Protein AF-X1RJZ3-F1 (afdb_monomer_lite)

Secondary structure (DSSP, 8-state):
----TTS-HHHHHHHHHHHHGGG-S--------TTS-HHHHHHHHHHHHHHGGG-TTTTTT-S----HHHHHHHHHHHHTTTT-

Structure (mmCIF, N/CA/C/O backbone):
data_AF-X1RJZ3-F1
#
_entry.id   AF-X1RJZ3-F1
#
loop_
_atom_site.group_PDB
_atom_site.id
_atom_site.type_symbol
_atom_site.label_atom_id
_atom_site.label_alt_id
_atom_site.label_comp_id
_atom_site.label_asym_id
_atom_site.label_entity_id
_atom_site.label_seq_id
_atom_site.pdbx_PDB_ins_code
_atom_site.Cartn_x
_atom_site.Cartn_y
_atom_site.Cartn_z
_atom_site.occupancy
_atom_site.B_iso_or_equiv
_atom_site.auth_seq_id
_atom_site.auth_comp_id
_atom_site.auth_asym_id
_atom_site.auth_atom_id
_atom_site.pdbx_PDB_model_num
ATOM 1 N N . ALA A 1 1 ? 8.657 2.645 0.917 1.00 38.31 1 ALA A N 1
ATOM 2 C CA . ALA A 1 1 ? 9.190 3.734 0.088 1.00 38.31 1 ALA A CA 1
ATOM 3 C C . ALA A 1 1 ? 7.980 4.388 -0.537 1.00 38.31 1 ALA A C 1
ATOM 5 O O . ALA A 1 1 ? 7.346 3.745 -1.364 1.00 38.31 1 ALA A O 1
ATOM 6 N N . ALA A 1 2 ? 7.597 5.559 -0.027 1.00 42.03 2 ALA A N 1
ATOM 7 C CA . ALA A 1 2 ? 6.621 6.415 -0.689 1.00 42.03 2 ALA A CA 1
ATOM 8 C 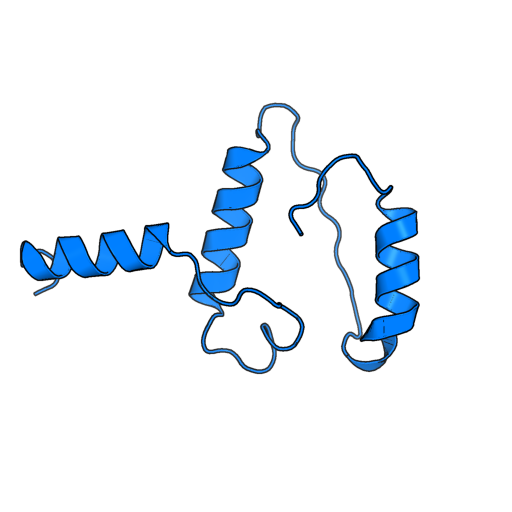C . ALA A 1 2 ? 7.187 6.817 -2.060 1.00 42.03 2 ALA A C 1
ATOM 10 O O . ALA A 1 2 ? 8.406 6.789 -2.247 1.00 42.03 2 ALA A O 1
ATOM 11 N N . GLY A 1 3 ? 6.322 7.129 -3.021 1.00 48.12 3 GLY A N 1
ATOM 12 C CA . GLY A 1 3 ? 6.684 7.489 -4.392 1.00 48.12 3 GLY A CA 1
ATOM 13 C C . GLY A 1 3 ? 7.398 8.839 -4.531 1.00 48.12 3 GLY A C 1
ATOM 14 O O . GLY A 1 3 ? 7.066 9.582 -5.441 1.00 48.12 3 GLY A O 1
ATOM 15 N N . THR A 1 4 ? 8.361 9.157 -3.668 1.00 47.88 4 THR A N 1
ATOM 16 C CA . THR A 1 4 ? 9.032 10.457 -3.604 1.00 47.88 4 THR A CA 1
ATOM 17 C C . THR A 1 4 ? 10.021 10.682 -4.755 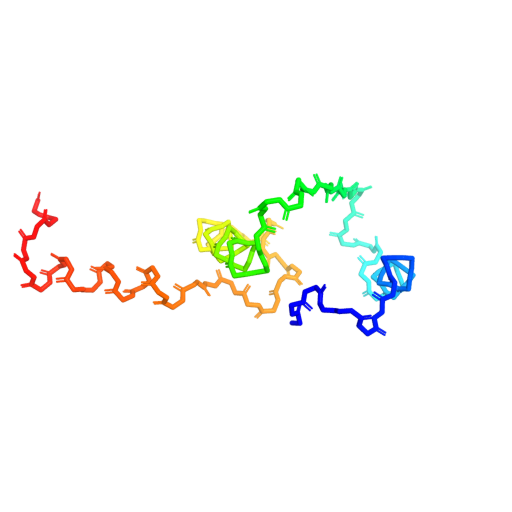1.00 47.88 4 THR A C 1
ATOM 19 O O . THR A 1 4 ? 10.581 9.741 -5.327 1.00 47.88 4 THR A O 1
ATOM 22 N N . LYS A 1 5 ? 10.208 11.968 -5.082 1.00 52.62 5 LYS A N 1
ATOM 23 C CA . LYS A 1 5 ? 10.898 12.592 -6.233 1.00 52.62 5 LYS A CA 1
ATOM 24 C C . LYS A 1 5 ? 12.329 12.121 -6.567 1.00 52.62 5 LYS A C 1
ATOM 26 O O . LYS A 1 5 ? 12.876 12.544 -7.577 1.00 52.62 5 LYS A O 1
ATOM 31 N N . THR A 1 6 ? 12.954 11.248 -5.778 1.00 5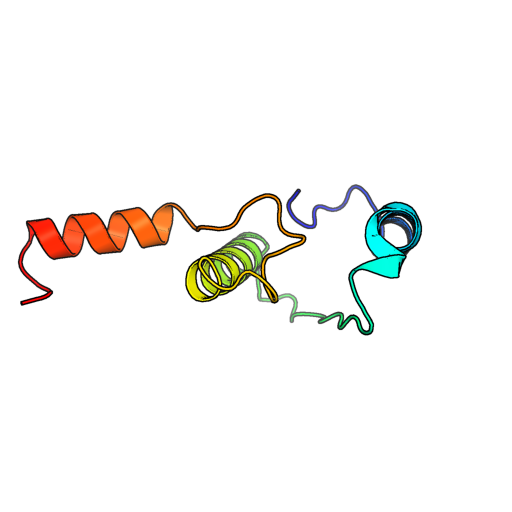5.34 6 THR A N 1
ATOM 32 C CA . THR A 1 6 ? 14.368 10.857 -5.947 1.00 55.34 6 THR A CA 1
ATOM 33 C C . THR A 1 6 ? 14.626 9.837 -7.058 1.00 55.34 6 THR A C 1
ATOM 35 O O . THR A 1 6 ? 15.772 9.652 -7.458 1.00 55.34 6 THR A O 1
ATOM 38 N N . ALA A 1 7 ? 13.597 9.169 -7.587 1.00 62.38 7 ALA A N 1
ATOM 39 C CA . ALA A 1 7 ? 13.751 8.227 -8.694 1.00 62.38 7 ALA A CA 1
ATOM 40 C C . ALA A 1 7 ? 12.579 8.318 -9.676 1.00 62.38 7 ALA A C 1
ATOM 42 O O . ALA A 1 7 ? 11.419 8.158 -9.288 1.00 62.38 7 ALA A O 1
ATOM 43 N N . SER A 1 8 ? 12.892 8.503 -10.963 1.00 78.69 8 SER A N 1
ATOM 44 C CA . SER A 1 8 ? 11.893 8.510 -12.034 1.00 78.69 8 SER A CA 1
ATOM 45 C C . SER A 1 8 ? 11.086 7.210 -12.055 1.00 78.69 8 SER A C 1
ATOM 47 O O . SER A 1 8 ? 11.588 6.132 -11.704 1.00 78.69 8 SER A O 1
ATOM 49 N N . ILE A 1 9 ? 9.836 7.280 -12.525 1.00 79.44 9 ILE A N 1
ATOM 50 C CA . ILE A 1 9 ? 8.989 6.091 -12.700 1.00 79.44 9 ILE A CA 1
ATOM 51 C C . ILE A 1 9 ? 9.704 5.013 -13.527 1.00 79.44 9 ILE A C 1
ATOM 53 O O . ILE A 1 9 ? 9.680 3.837 -1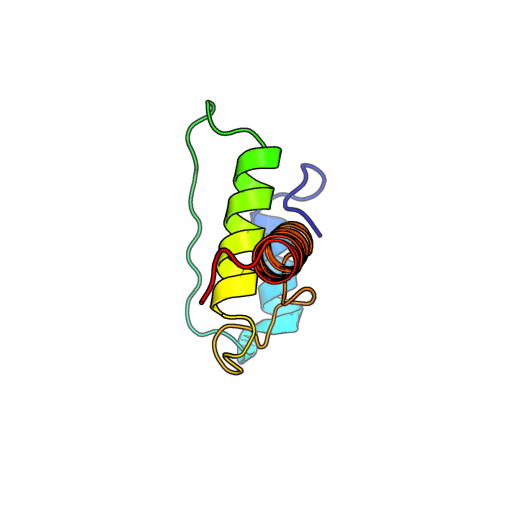3.164 1.00 79.44 9 ILE A O 1
ATOM 57 N N . ARG A 1 10 ? 10.466 5.424 -14.549 1.00 84.69 10 ARG A N 1
ATOM 58 C CA . ARG A 1 10 ? 11.306 4.548 -15.374 1.00 84.69 10 ARG A CA 1
ATOM 59 C C . ARG A 1 10 ? 12.339 3.781 -14.546 1.00 84.69 10 ARG A C 1
ATOM 61 O O . ARG A 1 10 ? 12.473 2.566 -14.701 1.00 84.69 10 ARG A O 1
ATOM 68 N N . GLY A 1 11 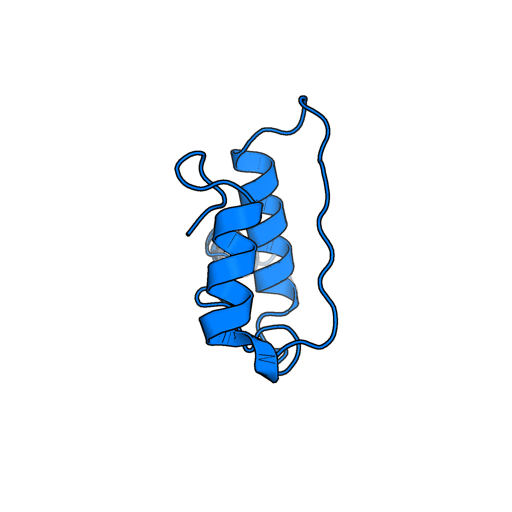? 13.055 4.467 -13.653 1.00 85.94 11 GLY A N 1
ATOM 69 C CA . GLY A 1 11 ? 14.027 3.843 -12.753 1.00 85.94 11 GLY A CA 1
ATOM 70 C C . GLY A 1 11 ? 13.370 2.832 -11.812 1.00 85.94 11 GLY A C 1
ATOM 71 O O . GLY A 1 11 ? 13.854 1.705 -11.664 1.00 85.94 11 GLY A O 1
ATOM 72 N N . ARG A 1 12 ? 12.211 3.193 -11.247 1.00 82.12 12 ARG A N 1
ATOM 73 C CA . ARG A 1 12 ? 11.428 2.308 -10.370 1.00 82.12 12 ARG A CA 1
ATOM 74 C C . ARG A 1 12 ? 10.983 1.044 -11.103 1.00 82.12 12 ARG A C 1
ATOM 76 O O . ARG A 1 12 ? 11.201 -0.051 -10.587 1.00 82.12 12 ARG A O 1
ATOM 83 N N . LEU A 1 13 ? 10.457 1.174 -12.320 1.00 85.38 13 LEU A N 1
ATOM 84 C CA . LEU A 1 13 ? 10.048 0.040 -13.152 1.00 85.38 13 LEU A CA 1
ATOM 85 C C . LEU A 1 13 ? 11.227 -0.863 -13.526 1.00 85.38 13 LEU A C 1
ATOM 87 O O . LEU A 1 13 ? 11.116 -2.084 -13.425 1.00 85.38 13 LEU A O 1
ATOM 91 N N . ARG A 1 14 ? 12.390 -0.292 -13.873 1.00 88.38 14 ARG A N 1
ATOM 92 C CA . ARG A 1 14 ? 13.603 -1.072 -14.175 1.00 88.38 14 ARG A CA 1
ATOM 93 C C . ARG A 1 14 ? 14.040 -1.922 -12.977 1.00 88.38 14 ARG A C 1
ATOM 95 O O . ARG A 1 14 ? 14.315 -3.113 -13.134 1.00 88.38 14 ARG A O 1
ATOM 102 N N . VAL A 1 15 ? 14.082 -1.338 -11.777 1.00 86.88 15 VAL A N 1
ATOM 103 C CA . VAL A 1 15 ? 14.425 -2.070 -10.544 1.00 86.88 15 VAL A CA 1
ATOM 104 C C . VAL A 1 15 ? 13.355 -3.106 -10.203 1.00 86.88 15 VAL A C 1
ATOM 106 O O . VAL A 1 15 ? 13.695 -4.224 -9.811 1.00 86.88 15 VAL A O 1
ATOM 109 N N . HIS A 1 16 ? 12.078 -2.760 -10.370 1.00 86.31 16 HIS A N 1
ATOM 110 C CA . HIS A 1 16 ? 10.964 -3.659 -10.090 1.00 86.31 16 HIS A CA 1
ATOM 111 C C . HIS A 1 16 ? 10.990 -4.882 -11.009 1.00 86.31 16 HIS A C 1
ATOM 113 O O . HIS A 1 16 ? 10.933 -6.006 -10.518 1.00 86.31 16 HIS A O 1
ATOM 119 N N . ARG A 1 17 ? 11.192 -4.689 -12.318 1.00 88.56 17 ARG A N 1
ATOM 120 C CA . ARG A 1 17 ? 11.390 -5.778 -13.284 1.00 88.56 17 ARG A CA 1
ATOM 121 C C . ARG A 1 17 ? 12.545 -6.685 -12.866 1.00 88.56 17 ARG A C 1
ATOM 123 O O . ARG A 1 17 ? 12.368 -7.895 -12.790 1.00 88.56 17 ARG A O 1
ATOM 130 N N . ARG A 1 18 ? 13.702 -6.105 -12.522 1.00 90.12 18 ARG A N 1
ATOM 131 C CA . ARG A 1 18 ? 14.896 -6.869 -12.122 1.00 90.12 18 ARG A CA 1
ATOM 132 C C . ARG A 1 18 ? 14.679 -7.705 -10.858 1.00 90.12 18 ARG A C 1
ATOM 134 O O . ARG A 1 18 ? 15.149 -8.831 -10.797 1.00 90.12 18 ARG A O 1
ATOM 141 N N . LYS A 1 19 ? 14.008 -7.156 -9.840 1.00 88.81 19 LYS A N 1
ATOM 142 C CA . LYS A 1 19 ? 13.875 -7.809 -8.523 1.00 88.81 19 LYS A CA 1
ATOM 143 C C . LYS A 1 19 ? 12.605 -8.646 -8.362 1.00 88.81 19 LYS A C 1
ATOM 145 O O . LYS A 1 19 ? 12.565 -9.516 -7.503 1.00 88.81 19 LYS A O 1
ATOM 150 N N . LYS A 1 20 ? 11.550 -8.336 -9.116 1.00 87.44 20 LYS A N 1
ATOM 151 C CA . LYS A 1 20 ? 10.198 -8.873 -8.904 1.00 87.44 20 LYS A CA 1
ATOM 152 C C . LYS A 1 20 ? 9.526 -9.353 -10.189 1.00 87.44 20 LYS A C 1
ATOM 154 O O . LYS A 1 20 ? 8.388 -9.782 -10.109 1.00 87.44 20 LYS A O 1
ATOM 159 N N . GLY A 1 21 ? 10.198 -9.322 -11.345 1.00 87.25 21 GLY A N 1
ATOM 160 C CA . GLY A 1 21 ? 9.623 -9.628 -12.666 1.00 87.25 21 GLY A CA 1
ATOM 161 C C . GLY A 1 21 ? 8.795 -10.914 -12.754 1.00 87.25 21 GLY A C 1
ATOM 162 O O . GLY A 1 21 ? 7.780 -10.927 -13.428 1.00 87.25 21 GLY A O 1
ATOM 163 N N . LYS A 1 22 ? 9.171 -11.970 -12.022 1.00 88.56 22 LYS A N 1
ATOM 164 C CA . LYS A 1 22 ? 8.449 -13.257 -12.015 1.00 88.56 22 LYS A CA 1
ATOM 165 C C . LYS A 1 22 ? 7.194 -13.281 -11.128 1.00 88.56 22 LYS A C 1
ATOM 167 O O . LYS A 1 22 ? 6.535 -14.307 -11.029 1.00 88.56 22 LYS A O 1
ATOM 172 N N . LEU A 1 23 ? 6.903 -12.195 -10.413 1.00 86.25 23 LEU A N 1
ATOM 173 C CA . LEU A 1 23 ? 5.850 -12.137 -9.393 1.00 86.25 23 LEU A CA 1
ATOM 174 C C . LEU A 1 23 ? 4.659 -11.259 -9.800 1.00 86.25 23 LEU A C 1
ATOM 176 O O . LEU A 1 23 ? 3.747 -11.070 -8.999 1.00 86.25 23 LEU A O 1
ATOM 180 N N . TRP A 1 24 ? 4.672 -10.718 -11.017 1.00 80.75 24 TRP A N 1
ATOM 181 C CA . TRP A 1 24 ? 3.580 -9.951 -11.604 1.00 80.75 24 TRP A CA 1
ATOM 182 C C . TRP A 1 24 ? 3.523 -10.233 -13.103 1.00 80.75 24 TRP A C 1
ATOM 184 O O . TRP A 1 24 ? 4.553 -10.437 -13.738 1.00 80.75 24 TRP A O 1
ATOM 194 N N . THR A 1 25 ? 2.316 -10.261 -13.657 1.00 81.31 25 THR A N 1
ATOM 195 C CA . THR A 1 25 ? 2.093 -10.426 -15.101 1.00 81.31 25 THR A CA 1
ATOM 196 C C . THR A 1 25 ? 1.787 -9.092 -15.776 1.00 81.31 25 THR A C 1
ATOM 198 O O . THR A 1 25 ? 2.158 -8.889 -16.924 1.00 81.31 25 THR A O 1
ATOM 201 N N . HIS A 1 26 ? 1.155 -8.168 -15.045 1.00 82.56 26 HIS A N 1
ATOM 202 C CA . HIS A 1 26 ? 0.715 -6.863 -15.533 1.00 82.56 26 HIS A CA 1
ATOM 203 C C . HIS A 1 26 ? 0.954 -5.793 -14.466 1.00 82.56 26 HIS A C 1
ATOM 205 O O . HIS A 1 26 ? 0.946 -6.083 -13.266 1.00 82.56 26 HIS A O 1
ATOM 211 N N . PHE A 1 27 ? 1.191 -4.560 -14.905 1.00 78.75 27 PHE A N 1
ATOM 212 C CA . PHE A 1 27 ? 1.313 -3.393 -14.040 1.00 78.75 27 PHE A CA 1
ATOM 213 C C . PHE A 1 27 ? 0.498 -2.252 -14.633 1.00 78.75 27 PHE A C 1
ATOM 215 O O . PHE A 1 27 ? 0.443 -2.095 -15.851 1.00 78.75 27 PHE A O 1
ATOM 222 N N . SER A 1 28 ? -0.082 -1.443 -13.756 1.00 80.25 28 SER A N 1
ATOM 223 C CA . SER A 1 28 ? -0.843 -0.255 -14.120 1.00 80.25 28 SER A CA 1
ATOM 224 C C . SER A 1 28 ? -0.232 0.951 -13.412 1.00 80.25 28 SER A C 1
ATOM 226 O O . SER A 1 28 ? 0.078 0.885 -12.220 1.00 80.25 28 SER A O 1
ATOM 228 N N . ALA A 1 29 ? -0.031 2.034 -14.159 1.00 79.81 29 ALA A N 1
ATOM 229 C CA . ALA A 1 29 ? 0.374 3.334 -13.641 1.00 79.81 29 ALA A CA 1
ATOM 230 C C . ALA A 1 29 ? -0.811 4.286 -13.753 1.00 79.81 29 ALA A C 1
ATOM 232 O O . ALA A 1 29 ? -1.518 4.260 -14.757 1.00 79.81 29 ALA A O 1
ATOM 233 N N . PHE A 1 30 ? -0.986 5.127 -12.743 1.00 80.69 30 PHE A N 1
ATOM 234 C CA . PHE A 1 30 ? -2.013 6.155 -12.729 1.00 80.69 30 PHE A CA 1
ATOM 235 C C . PHE A 1 30 ? -1.332 7.497 -12.510 1.00 80.69 30 PHE A C 1
ATOM 237 O O . PHE A 1 30 ? -0.457 7.618 -11.647 1.00 80.69 30 PHE A O 1
ATOM 244 N N . GLU A 1 31 ? -1.724 8.470 -13.316 1.00 81.56 31 GLU A N 1
ATOM 245 C CA . GLU A 1 31 ? -1.459 9.878 -13.077 1.00 81.56 31 GLU A CA 1
ATOM 246 C C . GLU A 1 31 ? -2.668 10.446 -12.341 1.00 81.56 31 GLU A C 1
ATOM 248 O O . GLU A 1 31 ? -3.812 10.105 -12.648 1.00 81.56 31 GLU A O 1
ATOM 253 N N . VAL A 1 32 ? -2.401 11.236 -11.311 1.00 81.75 32 VAL A N 1
ATOM 254 C CA . VAL A 1 32 ? -3.438 11.866 -10.501 1.00 81.75 32 VAL A CA 1
ATOM 255 C C . VAL A 1 32 ? -3.370 13.357 -10.782 1.00 81.75 32 VAL A C 1
ATOM 257 O O . VAL A 1 32 ? -2.291 13.875 -11.055 1.00 81.75 32 VAL A O 1
ATOM 260 N N . TRP A 1 33 ? -4.517 14.025 -10.739 1.00 88.94 33 TRP A N 1
ATOM 261 C CA . TRP A 1 33 ? -4.594 15.469 -10.910 1.00 88.94 33 TRP A CA 1
ATOM 262 C C . TRP A 1 33 ? -3.743 16.208 -9.869 1.00 88.94 33 TRP A C 1
ATOM 264 O O . TRP A 1 33 ? -3.623 15.760 -8.728 1.00 88.94 33 TRP A O 1
ATOM 274 N N . ASP A 1 34 ? -3.207 17.370 -10.249 1.00 82.81 34 ASP A N 1
ATOM 275 C CA . ASP A 1 34 ? -2.291 18.169 -9.419 1.00 82.81 34 ASP A CA 1
ATOM 276 C C . ASP A 1 34 ? -2.911 18.673 -8.107 1.00 82.81 34 ASP A C 1
ATOM 278 O O . ASP A 1 34 ? -2.194 19.021 -7.169 1.00 82.81 34 ASP A O 1
ATOM 282 N N . ASN A 1 35 ? -4.244 18.708 -8.021 1.00 89.56 35 ASN A N 1
ATOM 283 C CA . ASN A 1 35 ? -4.954 19.050 -6.791 1.00 89.56 35 ASN A CA 1
ATOM 284 C C . ASN A 1 35 ? -4.876 17.947 -5.724 1.00 89.56 35 ASN A C 1
ATOM 286 O O . ASN A 1 35 ? -5.231 18.217 -4.581 1.00 89.56 35 ASN A O 1
ATOM 290 N N . VAL A 1 36 ? -4.426 16.736 -6.077 1.00 86.69 36 VAL A N 1
ATOM 291 C CA . VAL A 1 36 ? -4.242 15.633 -5.132 1.00 86.69 36 VAL A CA 1
ATOM 292 C C . VAL A 1 36 ? -2.810 15.640 -4.602 1.00 86.69 36 VAL A C 1
ATOM 294 O O . VAL A 1 36 ? -1.848 15.293 -5.291 1.00 86.69 36 VAL A O 1
ATOM 297 N N . GLY A 1 37 ? -2.666 16.014 -3.337 1.00 87.38 37 GLY A N 1
ATOM 298 C CA . GLY A 1 37 ? -1.391 16.103 -2.647 1.00 87.38 37 GLY A CA 1
ATOM 299 C C . GLY A 1 37 ? -0.765 14.742 -2.329 1.00 87.38 37 GLY A C 1
ATOM 300 O O . GLY A 1 37 ? -1.414 13.695 -2.279 1.00 87.38 37 GLY A O 1
ATOM 301 N N . GLU A 1 38 ? 0.536 14.750 -2.016 1.00 86.00 38 GLU A N 1
ATOM 302 C CA . GLU A 1 38 ? 1.262 13.526 -1.642 1.00 86.00 38 GLU A CA 1
ATOM 303 C C . GLU A 1 38 ? 0.654 12.813 -0.421 1.00 86.00 38 GLU A C 1
ATOM 305 O O . GLU A 1 38 ? 0.735 11.588 -0.321 1.00 86.00 38 GLU A O 1
ATOM 310 N N . GLU A 1 39 ? 0.071 13.558 0.521 1.00 90.00 39 GLU A N 1
ATOM 311 C CA . GLU A 1 39 ? -0.565 12.987 1.712 1.00 90.00 39 GLU A CA 1
ATOM 312 C C . GLU A 1 39 ? -1.845 12.219 1.373 1.00 90.00 39 GLU A C 1
ATOM 314 O O . GLU A 1 39 ? -2.051 11.126 1.904 1.00 90.00 39 GLU A O 1
ATOM 319 N N . GLU A 1 40 ? -2.642 12.720 0.432 1.00 90.38 40 GLU A N 1
ATOM 320 C CA . GLU A 1 40 ? -3.845 12.045 -0.060 1.00 90.38 40 GLU A CA 1
ATOM 321 C C . GLU A 1 40 ? -3.468 10.776 -0.831 1.00 90.38 40 GLU A C 1
ATOM 323 O O . GLU A 1 40 ? -4.025 9.704 -0.591 1.00 90.38 40 GLU A O 1
ATOM 328 N N . VAL A 1 41 ? -2.426 10.839 -1.671 1.00 88.56 41 VAL A N 1
ATOM 329 C CA . VAL A 1 41 ? -1.882 9.648 -2.345 1.00 88.56 41 VAL A CA 1
ATOM 330 C C . VAL A 1 41 ? -1.397 8.608 -1.326 1.00 88.56 41 VAL A C 1
ATOM 332 O O . VAL A 1 41 ? -1.684 7.416 -1.470 1.00 88.56 41 VAL A O 1
ATOM 335 N N . LYS A 1 42 ? -0.681 9.026 -0.272 1.00 89.25 42 LYS A N 1
ATOM 336 C CA . LYS A 1 42 ? -0.224 8.123 0.803 1.00 89.25 42 LYS A CA 1
ATOM 337 C C . LYS A 1 42 ? -1.394 7.511 1.566 1.00 89.25 42 LYS A C 1
ATOM 339 O O . LYS A 1 42 ? -1.313 6.343 1.958 1.00 89.25 42 LYS A O 1
ATOM 344 N N . GLU A 1 43 ? -2.450 8.281 1.800 1.00 91.31 43 GLU A N 1
ATOM 345 C CA . GLU A 1 43 ? -3.665 7.804 2.447 1.00 91.31 43 GLU A CA 1
ATOM 346 C C . GLU A 1 43 ? -4.375 6.756 1.591 1.00 91.31 43 GLU A C 1
ATOM 348 O O . GLU A 1 43 ? -4.598 5.647 2.081 1.00 91.31 43 GLU A O 1
ATOM 353 N N . LEU A 1 44 ? -4.614 7.037 0.308 1.00 89.38 44 LEU A N 1
ATOM 354 C CA . LEU A 1 44 ? -5.192 6.082 -0.642 1.00 89.38 44 LEU A CA 1
ATOM 355 C C . LEU A 1 44 ? -4.362 4.792 -0.723 1.00 89.38 44 LEU A C 1
ATOM 357 O O . LEU A 1 44 ? -4.896 3.688 -0.583 1.00 89.38 44 LEU A O 1
ATOM 361 N N . GLU A 1 45 ? -3.035 4.901 -0.848 1.00 88.81 45 GLU A N 1
ATOM 362 C CA . GLU A 1 45 ? -2.131 3.742 -0.832 1.00 88.81 45 GLU A CA 1
ATOM 363 C C . GLU A 1 45 ? -2.236 2.965 0.497 1.00 88.81 45 GLU A C 1
ATOM 365 O O . GLU A 1 45 ? -2.145 1.733 0.540 1.00 88.81 45 GLU A O 1
ATOM 370 N N . GLY A 1 46 ? -2.403 3.672 1.615 1.00 91.69 46 GLY A N 1
ATOM 371 C CA . GLY A 1 46 ? -2.658 3.090 2.929 1.00 91.69 46 GLY A CA 1
ATOM 372 C C . GLY A 1 46 ? -3.962 2.292 2.969 1.00 91.69 46 GLY A C 1
ATOM 373 O O . GLY A 1 46 ? -3.956 1.132 3.397 1.00 91.69 46 GLY A O 1
ATOM 374 N N . LEU A 1 47 ? -5.057 2.885 2.493 1.00 92.31 47 LEU A N 1
ATOM 375 C CA . LEU A 1 47 ? -6.382 2.270 2.448 1.00 92.31 47 LEU A CA 1
ATOM 376 C C . LEU A 1 47 ? -6.367 0.985 1.620 1.00 92.31 47 LEU A C 1
ATOM 378 O O . LEU A 1 47 ? -6.721 -0.072 2.147 1.00 92.31 47 LEU A O 1
ATOM 382 N N . PHE A 1 48 ? -5.853 1.028 0.387 1.00 89.31 48 PHE A N 1
ATOM 383 C CA . PHE A 1 48 ? -5.771 -0.160 -0.467 1.00 89.31 48 PHE A CA 1
ATOM 384 C C . PHE A 1 48 ? -4.960 -1.280 0.182 1.00 89.31 48 PHE A C 1
ATOM 386 O O . PHE A 1 48 ? -5.416 -2.424 0.252 1.00 89.31 48 PHE A O 1
ATOM 393 N N . ARG A 1 49 ? -3.787 -0.965 0.747 1.00 90.25 49 ARG A N 1
ATOM 394 C CA . ARG A 1 49 ? -2.986 -1.964 1.468 1.00 90.25 49 ARG A CA 1
ATOM 395 C C . ARG A 1 49 ? -3.765 -2.590 2.616 1.00 90.25 49 ARG A C 1
ATOM 397 O O . ARG A 1 49 ? -3.733 -3.808 2.761 1.00 90.25 49 ARG A O 1
ATOM 404 N N . HIS A 1 50 ? -4.452 -1.776 3.420 1.00 93.75 50 HIS A N 1
ATOM 405 C CA . HIS A 1 50 ? -5.185 -2.256 4.587 1.00 93.75 50 HIS A CA 1
ATOM 406 C C . HIS A 1 50 ? -6.390 -3.128 4.201 1.00 93.75 50 HIS A C 1
ATOM 408 O O . HIS A 1 50 ? -6.631 -4.141 4.869 1.00 93.75 50 HIS A O 1
ATOM 414 N N . ILE A 1 51 ? -7.112 -2.779 3.131 1.00 90.81 51 ILE A N 1
ATOM 415 C CA . ILE A 1 51 ? -8.216 -3.578 2.575 1.00 90.81 51 ILE A CA 1
ATOM 416 C C . ILE A 1 51 ? -7.690 -4.957 2.166 1.00 90.81 51 ILE A C 1
ATOM 418 O O . ILE A 1 51 ? -8.123 -5.973 2.709 1.00 90.81 51 ILE A O 1
ATOM 422 N N . TYR A 1 52 ? -6.644 -4.997 1.341 1.00 90.94 52 TYR A N 1
ATOM 423 C CA . TYR A 1 52 ? -6.037 -6.243 0.866 1.00 90.94 52 TYR A CA 1
ATOM 424 C C . TYR A 1 52 ? -5.026 -6.857 1.853 1.00 90.94 52 TYR A C 1
ATOM 426 O O . TYR A 1 52 ? -4.229 -7.718 1.482 1.00 90.94 52 TYR A O 1
ATOM 434 N N . ARG A 1 53 ? -4.999 -6.455 3.135 1.00 92.06 53 ARG A N 1
ATOM 435 C CA . ARG A 1 53 ? -3.949 -6.885 4.091 1.00 92.06 53 ARG A CA 1
ATOM 436 C C . ARG A 1 53 ? -3.849 -8.397 4.265 1.00 92.06 53 ARG A C 1
ATOM 438 O O . ARG A 1 53 ? -2.754 -8.921 4.461 1.00 92.06 53 ARG A O 1
ATOM 445 N N . LYS A 1 54 ? -4.994 -9.077 4.187 1.00 92.00 54 LYS A N 1
ATOM 446 C CA . LYS A 1 54 ? -5.120 -10.529 4.351 1.00 92.00 54 LYS A CA 1
ATOM 447 C C . LYS A 1 54 ? -5.013 -11.297 3.033 1.00 92.00 54 LYS A C 1
ATOM 449 O O . LYS A 1 54 ? -4.813 -12.502 3.071 1.00 92.00 54 LYS A O 1
ATOM 454 N N . ASP A 1 55 ? -5.094 -10.612 1.895 1.00 91.56 55 ASP A N 1
ATOM 455 C CA . ASP A 1 55 ? -4.955 -11.238 0.585 1.00 91.56 55 ASP A CA 1
ATOM 456 C C . ASP A 1 55 ? -3.472 -11.544 0.321 1.00 91.56 55 ASP A C 1
ATOM 458 O O . ASP A 1 55 ? -2.622 -10.651 0.224 1.00 91.56 55 ASP A O 1
ATOM 462 N N . THR A 1 56 ? -3.135 -12.830 0.270 1.00 86.56 56 THR A N 1
ATOM 463 C CA . THR A 1 56 ? -1.763 -13.307 0.054 1.00 86.56 56 THR A CA 1
ATOM 464 C C . THR A 1 56 ? -1.316 -13.175 -1.396 1.00 86.56 56 THR A C 1
ATOM 466 O O . THR A 1 56 ? -0.112 -13.114 -1.638 1.00 86.56 56 THR A O 1
ATOM 469 N N . ARG A 1 57 ? -2.250 -13.084 -2.351 1.00 84.75 57 ARG A N 1
ATOM 470 C CA . ARG A 1 57 ? -1.975 -12.886 -3.775 1.00 84.75 57 ARG A CA 1
ATOM 471 C C . ARG A 1 57 ? -1.752 -11.406 -4.068 1.00 84.75 57 ARG A C 1
ATOM 473 O O . ARG A 1 57 ? -0.690 -11.048 -4.572 1.00 84.75 57 ARG A O 1
ATOM 480 N N . ALA A 1 58 ? -2.701 -10.549 -3.694 1.00 82.12 58 ALA A N 1
ATOM 481 C CA . ALA A 1 58 ? -2.650 -9.113 -3.971 1.00 82.12 58 ALA A CA 1
ATOM 482 C C . ALA A 1 58 ? -1.536 -8.397 -3.189 1.00 82.12 58 ALA A C 1
ATOM 484 O O . ALA A 1 58 ? -0.918 -7.456 -3.683 1.00 82.12 58 ALA A O 1
ATOM 485 N N . ASN A 1 59 ? -1.233 -8.853 -1.970 1.00 83.19 59 ASN A N 1
ATOM 486 C CA . ASN A 1 59 ? -0.312 -8.157 -1.069 1.00 83.19 59 ASN A CA 1
ATOM 487 C C . ASN A 1 59 ? 1.080 -8.804 -0.977 1.00 83.19 59 ASN A C 1
ATOM 489 O O . ASN A 1 59 ? 1.905 -8.376 -0.169 1.00 83.19 59 ASN A O 1
ATOM 493 N N . LYS A 1 60 ? 1.367 -9.821 -1.804 1.00 84.62 60 LYS A N 1
ATOM 494 C CA . LYS A 1 60 ? 2.614 -10.610 -1.761 1.00 84.62 60 LYS A CA 1
ATOM 495 C C . LYS A 1 60 ? 3.881 -9.755 -1.843 1.00 84.62 60 LYS A C 1
ATOM 497 O O . LYS A 1 60 ? 4.899 -10.082 -1.241 1.00 84.62 60 LYS A O 1
ATOM 502 N N . LEU A 1 61 ? 3.835 -8.672 -2.621 1.00 84.94 61 LEU A N 1
ATOM 503 C CA . LEU A 1 61 ? 5.004 -7.855 -2.967 1.00 84.94 61 LEU A CA 1
ATOM 504 C C . LEU A 1 61 ? 5.184 -6.603 -2.114 1.00 84.94 61 LEU A C 1
ATOM 506 O O . LEU A 1 61 ? 6.209 -5.914 -2.247 1.00 84.94 61 LEU A O 1
ATOM 510 N N . ASN A 1 62 ? 4.201 -6.293 -1.277 1.00 86.25 62 ASN A N 1
ATOM 511 C CA . ASN A 1 62 ? 4.183 -5.090 -0.468 1.00 86.25 62 ASN A CA 1
ATOM 512 C C . ASN A 1 62 ? 4.929 -5.323 0.842 1.00 86.25 62 ASN A C 1
ATOM 514 O O . ASN A 1 62 ? 4.649 -6.250 1.596 1.00 86.25 62 ASN A O 1
ATOM 518 N N . ARG A 1 63 ? 5.871 -4.425 1.145 1.00 85.69 63 ARG A N 1
ATOM 519 C CA . ARG A 1 63 ? 6.605 -4.450 2.422 1.00 85.69 63 ARG A CA 1
ATOM 520 C C . ARG A 1 63 ? 5.727 -4.019 3.596 1.00 85.69 63 ARG A C 1
ATOM 522 O O . ARG A 1 63 ? 5.898 -4.506 4.703 1.00 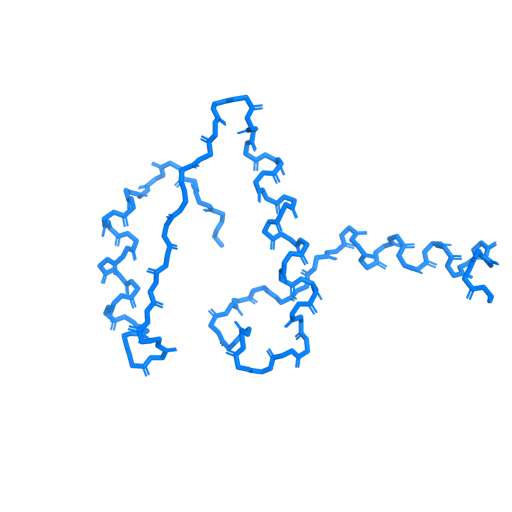85.69 63 ARG A O 1
ATOM 529 N N . GLN A 1 64 ? 4.815 -3.081 3.354 1.00 89.12 64 GLN A N 1
ATOM 530 C CA . GLN A 1 64 ? 3.828 -2.626 4.327 1.00 89.12 64 GLN A CA 1
ATOM 531 C C . GLN A 1 64 ? 2.474 -3.178 3.898 1.00 89.12 64 GLN A C 1
ATOM 533 O O . GLN A 1 64 ? 2.076 -2.961 2.759 1.00 89.12 64 GLN A O 1
ATOM 538 N N . ARG A 1 65 ? 1.788 -3.901 4.785 1.00 88.38 65 ARG A N 1
ATOM 539 C CA . ARG A 1 65 ? 0.506 -4.556 4.469 1.00 88.38 65 ARG A CA 1
ATOM 540 C C . ARG A 1 65 ? -0.694 -3.885 5.122 1.00 88.38 65 ARG A C 1
ATOM 542 O O . ARG A 1 65 ? -1.814 -4.193 4.759 1.00 88.38 65 ARG A O 1
ATOM 549 N N . ALA A 1 66 ? -0.488 -3.003 6.093 1.00 89.06 66 ALA A N 1
ATOM 550 C CA . ALA A 1 66 ? -1.571 -2.387 6.847 1.00 89.06 66 ALA A CA 1
ATOM 551 C C . ALA A 1 66 ? -1.314 -0.899 7.068 1.00 89.06 66 ALA A C 1
ATOM 553 O O . ALA A 1 66 ? -0.169 -0.452 7.131 1.00 89.06 66 ALA A O 1
ATOM 554 N N . PHE A 1 67 ? -2.402 -0.156 7.240 1.00 94.38 67 PHE A N 1
ATOM 555 C CA . PHE A 1 67 ? -2.380 1.268 7.545 1.00 94.38 67 PHE A CA 1
ATOM 556 C C . PHE A 1 67 ? -2.704 1.522 9.016 1.00 94.38 67 PHE A C 1
ATOM 558 O O . PHE A 1 67 ? -3.794 1.179 9.478 1.00 94.38 67 PHE A O 1
ATOM 565 N N . LYS A 1 68 ? -1.749 2.110 9.750 1.00 91.50 68 LYS A N 1
ATOM 566 C CA . LYS A 1 68 ? -1.871 2.351 11.197 1.00 91.50 68 LYS A CA 1
ATOM 567 C C . LYS A 1 68 ? -3.040 3.277 11.542 1.00 91.50 68 LYS A C 1
ATOM 569 O O . LYS A 1 68 ? -3.712 3.004 12.532 1.00 91.50 68 LYS A O 1
ATOM 574 N N . LYS A 1 69 ? -3.303 4.317 10.734 1.00 92.69 69 LYS A N 1
ATOM 575 C CA . LYS A 1 69 ? -4.427 5.243 10.967 1.00 92.69 69 LYS A CA 1
ATOM 576 C C . LYS A 1 69 ? -5.755 4.480 11.009 1.00 92.69 69 LYS A C 1
ATOM 578 O O . LYS A 1 69 ? -6.499 4.612 11.971 1.00 92.69 69 LYS A O 1
ATOM 583 N N . LEU A 1 70 ? -5.980 3.569 10.061 1.00 90.69 70 LEU A N 1
ATOM 584 C CA . LEU A 1 70 ? -7.204 2.763 10.029 1.00 90.69 70 LEU A CA 1
ATOM 585 C C . LEU A 1 70 ? -7.279 1.735 11.174 1.00 90.69 70 LEU A C 1
ATOM 587 O O . LEU A 1 70 ? -8.344 1.515 11.746 1.00 90.69 70 LEU A O 1
ATOM 591 N N . SER A 1 71 ? -6.145 1.144 11.574 1.00 90.81 71 SER A N 1
ATOM 592 C CA . SER A 1 71 ? -6.097 0.297 12.778 1.00 90.81 71 SER A CA 1
ATOM 593 C C . SER A 1 71 ? -6.477 1.066 14.047 1.00 90.81 71 SER A C 1
ATOM 595 O O . SER A 1 71 ? -7.143 0.498 14.912 1.00 90.81 71 SER A O 1
ATOM 597 N N . LYS A 1 72 ? -6.043 2.331 14.157 1.00 93.12 72 LYS A N 1
ATOM 598 C CA . LYS A 1 72 ? -6.370 3.226 15.272 1.00 93.12 72 LYS A CA 1
ATOM 599 C C . LYS A 1 72 ? -7.868 3.521 15.296 1.00 93.12 72 LYS A C 1
ATOM 601 O O . LYS A 1 72 ? -8.488 3.213 16.304 1.00 93.12 72 LYS A O 1
ATOM 606 N N . VAL A 1 73 ? -8.443 3.969 14.176 1.00 91.56 73 VAL A N 1
ATOM 607 C CA . VAL A 1 73 ? -9.893 4.215 14.054 1.00 91.56 73 VAL A CA 1
ATOM 608 C C . VAL A 1 73 ? -10.683 2.998 14.529 1.00 91.56 73 VAL A C 1
ATOM 610 O O . VAL A 1 73 ? -11.462 3.101 15.464 1.00 91.56 73 VAL A O 1
ATOM 613 N N . ARG A 1 74 ? -10.386 1.801 14.003 1.00 89.69 74 ARG A N 1
ATOM 614 C CA . ARG A 1 74 ? -11.084 0.571 14.413 1.00 89.69 74 ARG A CA 1
ATOM 615 C C . ARG A 1 74 ? -11.013 0.304 15.920 1.00 89.69 74 ARG A C 1
ATOM 617 O O . ARG A 1 74 ? -11.961 -0.218 16.495 1.00 89.69 74 ARG A O 1
ATOM 624 N N . ARG A 1 75 ? -9.862 0.556 16.546 1.00 92.31 75 ARG A N 1
ATOM 625 C CA . ARG A 1 75 ? -9.680 0.345 17.988 1.00 92.31 75 ARG A CA 1
ATOM 626 C C . ARG A 1 75 ? -10.491 1.358 18.791 1.00 92.31 75 ARG A C 1
ATOM 628 O O . ARG A 1 75 ? -11.138 0.964 19.755 1.00 92.31 75 ARG A O 1
ATOM 635 N N . ASP A 1 76 ? -10.449 2.618 18.388 1.00 94.56 76 ASP A N 1
ATOM 636 C CA . ASP A 1 76 ? -11.078 3.719 19.110 1.00 94.56 76 ASP A CA 1
ATOM 637 C C . ASP A 1 76 ? -12.617 3.588 19.022 1.00 94.56 76 ASP A C 1
ATOM 639 O O . ASP A 1 76 ? -13.286 3.531 20.048 1.00 94.56 76 ASP A O 1
ATOM 643 N N . THR A 1 77 ? -13.163 3.291 17.838 1.00 94.44 77 THR A N 1
ATOM 644 C CA . THR A 1 77 ? -14.599 3.011 17.637 1.00 94.44 77 THR A CA 1
ATOM 645 C C . THR A 1 77 ? -15.100 1.794 18.436 1.00 94.44 77 THR A C 1
ATOM 647 O O . THR A 1 77 ? -16.241 1.766 18.894 1.00 94.44 77 THR A O 1
ATOM 650 N N . LYS A 1 78 ? -14.257 0.770 18.641 1.00 91.69 78 LYS A N 1
ATOM 651 C CA . LYS A 1 78 ? -14.591 -0.368 19.519 1.00 91.69 78 LYS A CA 1
ATOM 652 C C . LYS A 1 78 ? -14.633 0.028 20.991 1.00 91.69 78 LYS A C 1
ATOM 654 O O . LYS A 1 78 ? -15.512 -0.437 21.705 1.00 91.69 78 LYS A O 1
ATOM 659 N N . LYS A 1 79 ? -13.690 0.863 21.436 1.00 92.69 79 LYS A N 1
ATOM 660 C CA . LYS A 1 79 ? -13.656 1.390 22.808 1.00 92.69 79 LYS A CA 1
ATOM 661 C C . LYS A 1 79 ? -14.899 2.230 23.098 1.00 92.69 79 LYS A C 1
ATOM 663 O O . LYS A 1 79 ? -15.465 2.128 24.177 1.00 92.69 79 LYS A O 1
ATOM 668 N N . GLU A 1 80 ? -15.321 3.018 22.120 1.00 94.06 80 GLU A N 1
ATOM 669 C CA . GLU A 1 80 ? -16.510 3.869 22.199 1.00 94.06 80 GLU A CA 1
ATOM 670 C C . GLU A 1 80 ? -17.813 3.097 21.968 1.00 94.06 80 GLU A C 1
ATOM 672 O O . GLU A 1 80 ? -18.891 3.658 22.129 1.00 94.06 80 GLU A O 1
ATOM 677 N N . ASN A 1 81 ? -17.731 1.803 21.637 1.00 89.25 81 ASN A N 1
ATOM 678 C CA . ASN A 1 81 ? -18.879 0.922 21.454 1.00 89.25 81 ASN A CA 1
ATOM 679 C C . ASN A 1 81 ? -19.803 1.312 20.275 1.00 89.25 81 ASN A C 1
ATOM 681 O O . ASN A 1 81 ? -20.989 0.999 20.267 1.00 89.25 81 ASN A O 1
ATOM 685 N N . TRP A 1 82 ? -19.241 1.953 19.248 1.00 87.81 82 TRP A N 1
ATOM 686 C CA . TRP A 1 82 ? -19.945 2.348 18.018 1.00 87.81 82 TRP A CA 1
ATOM 687 C C . TRP A 1 82 ? -20.126 1.189 17.017 1.00 87.81 82 TRP A C 1
ATOM 689 O O . TRP A 1 82 ? -20.942 1.292 16.111 1.00 87.81 82 TRP A O 1
ATOM 699 N N . MET A 1 83 ? -19.362 0.092 17.144 1.00 72.12 83 MET A N 1
ATOM 700 C CA . MET A 1 83 ? -19.448 -1.102 16.272 1.00 72.12 83 MET A CA 1
ATOM 701 C C . MET A 1 83 ? -20.153 -2.291 16.959 1.00 72.12 83 MET A C 1
ATOM 703 O O . MET A 1 83 ? -19.637 -3.409 16.886 1.00 72.12 83 MET A O 1
ATOM 707 N N . ARG A 1 84 ? -21.256 -2.058 17.682 1.00 61.94 84 ARG A N 1
ATOM 708 C CA . ARG A 1 84 ? -22.110 -3.168 18.146 1.00 61.94 84 ARG A CA 1
ATOM 709 C C . ARG A 1 84 ? -22.921 -3.751 17.001 1.00 61.94 84 ARG A C 1
ATOM 711 O O . ARG A 1 84 ? -23.415 -2.949 16.184 1.00 61.94 84 ARG A O 1
#

Organism: NCBI:txid412755

pLDDT: mean 84.08, std 11.81, range [38.31, 94.56]

Foldseek 3Di:
DQPDDPDDPVRVVVVCCVPPVVLDDDDDDDDDDPVQDSVNVVVVVQVVLQVCLVPCNVCVPPPDRHHVVVVVVVVVCVVVVVPD

Sequence (84 aa):
AAGTKTASIRGRLRVHRRKKGKLWTHFSAFEVWDNVGEEEVKELEGLFRHIYRKDTRANKLNRQRAFKKLSKVRRDTKKENWMR

Radius of gyration: 15.96 Å; chains: 1; bounding box: 37×32×38 Å